Protein AF-A0A914IZK0-F1 (afdb_monomer_lite)

Structure (mmCIF, N/CA/C/O backbone):
data_AF-A0A914IZK0-F1
#
_entry.id   A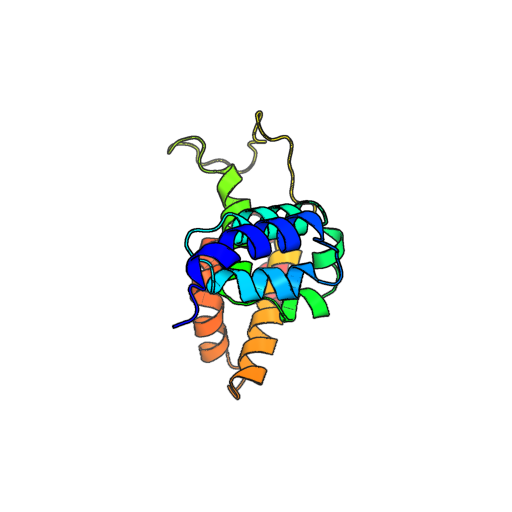F-A0A914IZK0-F1
#
loop_
_atom_site.group_PDB
_atom_site.id
_atom_site.type_symbol
_atom_site.label_atom_id
_atom_site.label_alt_id
_atom_site.label_comp_id
_atom_site.label_asym_id
_atom_site.label_entity_id
_atom_site.label_seq_id
_atom_site.pdbx_PDB_ins_code
_atom_site.Cartn_x
_atom_site.Cartn_y
_atom_site.Cartn_z
_atom_site.occupancy
_atom_site.B_iso_or_equiv
_atom_site.auth_seq_id
_atom_site.auth_comp_id
_atom_site.auth_asym_id
_atom_site.auth_atom_id
_atom_site.pdbx_PDB_model_num
ATOM 1 N N . MET A 1 1 ? 33.426 -14.347 -14.355 1.00 47.06 1 MET A N 1
ATOM 2 C CA . MET A 1 1 ? 32.752 -13.257 -13.624 1.00 47.06 1 MET A CA 1
ATOM 3 C C . MET A 1 1 ? 31.668 -12.761 -14.562 1.00 47.06 1 MET A C 1
ATOM 5 O O . MET A 1 1 ? 32.018 -12.220 -15.600 1.00 47.06 1 MET A O 1
ATOM 9 N N . TYR A 1 2 ? 30.406 -13.131 -14.336 1.00 55.44 2 TYR A N 1
ATOM 10 C CA . TYR A 1 2 ? 29.326 -12.752 -15.253 1.00 55.44 2 TYR A CA 1
ATOM 11 C C . TYR A 1 2 ? 29.051 -11.257 -15.082 1.00 55.44 2 TYR A C 1
ATOM 13 O O . TYR A 1 2 ? 28.866 -10.801 -13.957 1.00 55.44 2 TYR A O 1
ATOM 21 N N . ASP A 1 3 ? 29.083 -10.501 -16.177 1.00 58.03 3 ASP A N 1
ATOM 22 C CA . ASP A 1 3 ? 28.830 -9.059 -16.176 1.00 58.03 3 ASP A CA 1
ATOM 23 C C . ASP A 1 3 ? 27.316 -8.794 -16.175 1.00 58.03 3 ASP A C 1
ATOM 25 O O . ASP A 1 3 ? 26.699 -8.450 -17.186 1.00 58.03 3 ASP A O 1
ATOM 29 N N . VAL A 1 4 ? 26.702 -9.062 -15.019 1.00 67.88 4 VAL A N 1
ATOM 30 C CA . VAL A 1 4 ? 25.248 -8.994 -14.800 1.00 67.88 4 VAL A CA 1
ATOM 31 C C . VAL A 1 4 ? 24.715 -7.561 -14.938 1.00 67.88 4 VAL A C 1
ATOM 33 O O . VAL A 1 4 ? 23.536 -7.377 -15.227 1.00 67.88 4 VAL A O 1
ATOM 36 N N . ALA A 1 5 ? 25.573 -6.541 -14.824 1.00 71.12 5 ALA A N 1
ATOM 37 C CA . ALA A 1 5 ? 25.179 -5.136 -14.936 1.00 71.12 5 ALA A CA 1
ATOM 38 C C . ALA A 1 5 ? 24.604 -4.786 -16.322 1.00 71.12 5 ALA A C 1
ATOM 40 O O . ALA A 1 5 ? 23.675 -3.990 -16.428 1.00 71.12 5 ALA A O 1
ATOM 41 N N . SER A 1 6 ? 25.098 -5.435 -17.380 1.00 77.88 6 SER A N 1
ATOM 42 C CA . SER A 1 6 ? 24.603 -5.247 -18.751 1.00 77.88 6 SER A CA 1
ATOM 43 C C . SER A 1 6 ? 23.215 -5.860 -19.010 1.00 77.88 6 SER A C 1
ATOM 45 O O . SER A 1 6 ? 22.534 -5.465 -19.956 1.00 77.88 6 SER A O 1
ATOM 47 N N . LEU A 1 7 ? 22.774 -6.802 -18.166 1.00 79.06 7 LEU A N 1
ATOM 48 C CA . LEU A 1 7 ? 21.487 -7.496 -18.305 1.00 79.06 7 LEU A CA 1
ATOM 49 C C . LEU A 1 7 ? 20.330 -6.749 -17.635 1.00 79.06 7 LEU A C 1
ATOM 51 O O . LEU A 1 7 ? 19.190 -6.900 -18.067 1.00 79.06 7 LEU A O 1
ATOM 55 N N . ILE A 1 8 ? 20.613 -5.929 -16.622 1.00 79.81 8 ILE A N 1
ATOM 56 C CA . ILE A 1 8 ? 19.613 -5.144 -15.883 1.00 79.81 8 ILE A CA 1
ATOM 57 C C . ILE A 1 8 ? 18.712 -4.311 -16.818 1.00 79.81 8 ILE A C 1
ATOM 59 O O . ILE A 1 8 ? 17.497 -4.502 -16.758 1.00 79.81 8 ILE A O 1
ATOM 63 N N . PRO A 1 9 ? 19.237 -3.478 -17.744 1.00 81.50 9 PRO A N 1
ATOM 64 C CA . PRO A 1 9 ? 18.382 -2.665 -18.617 1.00 81.50 9 PRO A CA 1
ATOM 65 C C . PRO A 1 9 ? 17.554 -3.500 -19.611 1.00 81.50 9 PRO A C 1
ATOM 67 O O . PRO A 1 9 ? 16.465 -3.091 -20.022 1.00 81.50 9 PRO A O 1
ATOM 70 N N . LEU A 1 10 ? 18.042 -4.685 -20.000 1.00 82.62 10 LEU A N 1
ATOM 71 C CA . LEU A 1 10 ? 17.308 -5.605 -20.877 1.00 82.62 10 LEU A CA 1
ATOM 72 C C . LEU A 1 10 ? 16.142 -6.264 -20.137 1.00 82.62 10 LEU A C 1
ATOM 74 O O . LEU A 1 10 ? 15.046 -6.362 -20.688 1.00 82.62 10 LEU A O 1
ATOM 78 N N . VAL A 1 11 ? 16.373 -6.687 -18.892 1.00 84.06 11 VAL A N 1
ATOM 79 C CA . VAL A 1 11 ? 15.337 -7.251 -18.019 1.00 84.06 11 VAL A CA 1
ATOM 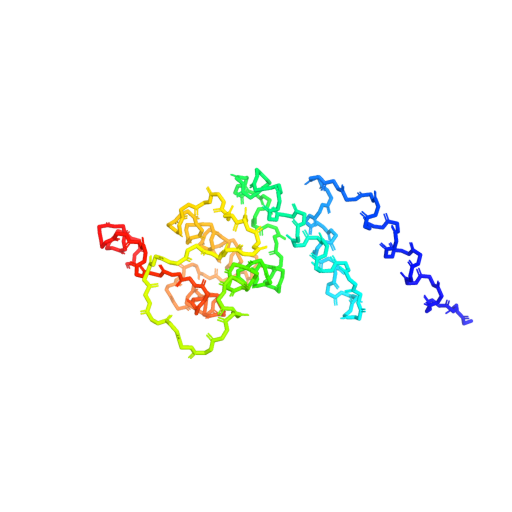80 C C . VAL A 1 11 ? 14.283 -6.194 -17.702 1.00 84.06 11 VAL A C 1
ATOM 82 O O . VAL A 1 11 ? 13.099 -6.472 -17.853 1.00 84.06 11 VAL A O 1
ATOM 85 N N . GLU A 1 12 ? 14.693 -4.969 -17.371 1.00 81.38 12 GLU A N 1
ATOM 86 C CA . GLU A 1 12 ? 13.792 -3.832 -17.159 1.00 81.38 12 GLU A CA 1
ATOM 87 C C . GLU A 1 12 ? 12.892 -3.585 -18.371 1.00 81.38 12 GLU A C 1
ATOM 89 O O . GLU A 1 12 ? 11.666 -3.589 -18.255 1.00 81.38 12 GLU A O 1
ATOM 94 N N . THR A 1 13 ? 13.492 -3.460 -19.556 1.00 84.62 13 THR A N 1
ATOM 95 C CA . THR A 1 13 ? 12.743 -3.232 -20.796 1.00 84.62 13 THR A CA 1
ATOM 96 C C . THR A 1 13 ? 11.778 -4.385 -21.086 1.00 84.62 13 THR A C 1
ATOM 98 O O . THR A 1 13 ? 10.651 -4.159 -21.525 1.00 84.62 13 THR A O 1
ATOM 101 N N . PHE A 1 14 ? 12.191 -5.632 -20.844 1.00 86.50 14 PHE A N 1
ATOM 102 C CA . PHE A 1 14 ? 11.338 -6.799 -21.058 1.00 86.50 14 PHE A CA 1
ATOM 103 C C . PHE A 1 14 ? 10.157 -6.842 -20.084 1.00 86.50 14 PHE A C 1
ATOM 105 O O . PHE A 1 14 ? 9.030 -7.075 -20.523 1.00 86.50 14 PHE A O 1
ATOM 112 N N . LEU A 1 15 ? 10.404 -6.603 -18.793 1.00 84.56 15 LEU A N 1
ATOM 113 C CA . LEU A 1 15 ? 9.373 -6.612 -17.757 1.00 84.56 15 LEU A CA 1
ATOM 114 C C . LEU A 1 15 ? 8.342 -5.514 -18.011 1.00 84.56 15 LEU A C 1
ATOM 116 O O . LEU A 1 15 ? 7.156 -5.822 -18.044 1.00 84.56 15 LEU A O 1
ATOM 120 N N . ILE A 1 16 ? 8.784 -4.281 -18.291 1.00 83.38 16 ILE A N 1
ATOM 121 C CA . ILE A 1 16 ? 7.897 -3.142 -18.583 1.00 83.38 16 ILE A CA 1
ATOM 122 C C . ILE A 1 16 ? 7.041 -3.413 -19.830 1.00 83.38 16 ILE A C 1
ATOM 124 O O . ILE A 1 16 ? 5.827 -3.210 -19.807 1.00 83.38 16 ILE A O 1
ATOM 128 N N . ASN A 1 17 ? 7.639 -3.930 -20.909 1.00 85.69 17 ASN A N 1
ATOM 129 C CA . ASN A 1 17 ? 6.908 -4.203 -22.153 1.00 85.69 17 ASN A CA 1
ATOM 130 C C . ASN A 1 17 ? 5.903 -5.360 -22.042 1.00 85.69 17 ASN A C 1
ATOM 132 O O . ASN A 1 17 ? 4.983 -5.439 -22.855 1.00 85.69 17 ASN A O 1
ATOM 136 N N . ASN A 1 18 ? 6.072 -6.257 -21.067 1.00 85.75 18 ASN A N 1
ATOM 137 C CA . ASN A 1 18 ? 5.213 -7.425 -20.864 1.00 85.75 18 ASN A CA 1
ATOM 138 C C . ASN A 1 18 ? 4.397 -7.336 -19.563 1.00 85.75 18 ASN A C 1
ATOM 140 O O . ASN A 1 18 ? 3.997 -8.369 -19.020 1.00 85.75 18 ASN A O 1
ATOM 144 N N . LEU A 1 19 ? 4.126 -6.127 -19.058 1.00 83.69 19 LEU A N 1
ATOM 145 C CA . LEU A 1 19 ? 3.245 -5.940 -17.904 1.00 83.69 19 LEU A CA 1
ATOM 146 C C . LEU A 1 19 ? 1.807 -6.358 -18.232 1.00 83.69 19 LEU A C 1
ATOM 148 O O . LEU A 1 19 ? 1.176 -5.881 -19.178 1.00 83.69 19 LEU A O 1
ATOM 152 N N . THR A 1 20 ? 1.271 -7.248 -17.407 1.00 83.88 20 THR A N 1
ATOM 153 C CA . THR A 1 20 ? -0.095 -7.767 -17.479 1.00 83.88 20 THR A CA 1
ATOM 154 C C . THR A 1 20 ? -0.733 -7.727 -16.094 1.00 83.88 20 THR A C 1
ATOM 156 O O . THR A 1 20 ? -0.048 -7.583 -15.088 1.00 83.88 20 THR A O 1
ATOM 159 N N . SER A 1 21 ? -2.058 -7.862 -16.016 1.00 76.44 21 SER A N 1
ATOM 160 C CA . SER A 1 21 ? -2.750 -7.916 -14.719 1.00 76.44 21 SER A CA 1
ATOM 161 C C . SER A 1 21 ? -2.343 -9.123 -13.870 1.00 76.44 21 SER A C 1
ATOM 163 O O . SER A 1 21 ? -2.395 -9.033 -12.656 1.00 76.44 21 SER A O 1
ATOM 165 N N . GLU A 1 22 ? -1.900 -10.215 -14.495 1.00 78.38 22 GLU A N 1
ATOM 166 C CA . GLU A 1 22 ? -1.517 -11.448 -13.795 1.00 78.38 22 GLU A CA 1
ATOM 167 C C . GLU A 1 22 ? -0.094 -11.398 -13.226 1.00 78.38 22 GLU A C 1
ATOM 169 O O . GLU A 1 22 ? 0.201 -12.070 -12.244 1.00 78.38 22 GLU A O 1
ATOM 174 N N . ASN A 1 23 ? 0.808 -10.619 -13.836 1.00 84.19 23 ASN A N 1
ATOM 175 C CA . ASN A 1 23 ? 2.211 -10.568 -13.418 1.00 84.19 23 ASN A CA 1
ATOM 176 C C . ASN A 1 23 ? 2.594 -9.280 -12.683 1.00 84.19 23 ASN A C 1
ATOM 178 O O . ASN A 1 23 ? 3.632 -9.264 -12.028 1.00 84.19 23 ASN A O 1
ATOM 182 N N . VAL A 1 24 ? 1.786 -8.216 -12.759 1.00 82.62 24 VAL A N 1
ATOM 183 C CA . VAL A 1 24 ? 2.181 -6.896 -12.248 1.00 82.62 24 VAL A CA 1
ATOM 184 C C . VAL A 1 24 ? 2.490 -6.906 -10.752 1.00 82.62 24 VAL A C 1
ATOM 186 O O . VAL A 1 24 ? 3.446 -6.256 -10.350 1.00 82.62 24 VAL A O 1
ATOM 189 N N . VAL A 1 25 ? 1.764 -7.686 -9.945 1.00 79.19 25 VAL A N 1
ATOM 190 C CA . VAL A 1 25 ? 2.003 -7.810 -8.495 1.00 79.19 25 VAL A CA 1
ATOM 191 C C . VAL A 1 25 ? 3.372 -8.436 -8.224 1.00 79.19 25 VAL A C 1
ATOM 193 O O . VAL A 1 25 ? 4.173 -7.897 -7.464 1.00 79.19 25 VAL A O 1
ATOM 196 N N . VAL A 1 26 ? 3.688 -9.534 -8.917 1.00 82.69 26 VAL A N 1
ATOM 197 C CA . VAL A 1 26 ? 4.980 -10.224 -8.789 1.00 82.69 26 VAL A CA 1
ATOM 198 C C . VAL A 1 26 ? 6.124 -9.327 -9.259 1.00 82.69 26 VAL A C 1
ATOM 200 O O . VAL A 1 26 ? 7.152 -9.229 -8.588 1.00 82.69 26 VAL A O 1
ATOM 203 N N . VAL A 1 27 ? 5.942 -8.640 -10.391 1.00 85.00 27 VAL A N 1
ATOM 204 C CA . VAL A 1 27 ? 6.952 -7.725 -10.936 1.00 85.00 27 VAL A CA 1
ATOM 205 C C . VAL A 1 27 ? 7.162 -6.536 -9.996 1.00 85.00 27 VAL A C 1
ATOM 207 O O . VAL A 1 27 ? 8.311 -6.208 -9.710 1.00 85.00 27 VAL A O 1
ATOM 210 N N . ALA A 1 28 ? 6.096 -5.951 -9.447 1.00 81.25 28 ALA A N 1
ATOM 211 C CA . ALA A 1 28 ? 6.179 -4.852 -8.487 1.00 81.25 28 ALA A CA 1
ATOM 212 C C . ALA A 1 28 ? 6.903 -5.275 -7.202 1.00 81.25 28 ALA A C 1
ATOM 214 O O . ALA A 1 28 ? 7.816 -4.593 -6.748 1.00 81.25 28 ALA A O 1
ATOM 215 N N . ASN A 1 29 ? 6.590 -6.454 -6.662 1.00 81.94 29 ASN A N 1
ATOM 216 C CA . ASN A 1 29 ? 7.283 -6.997 -5.493 1.00 81.94 29 ASN A CA 1
ATOM 217 C C . ASN A 1 29 ? 8.779 -7.215 -5.746 1.00 81.94 29 ASN A C 1
ATOM 219 O O . ASN A 1 29 ? 9.598 -7.028 -4.843 1.00 81.94 29 ASN A O 1
ATOM 223 N N . SER A 1 30 ? 9.136 -7.581 -6.980 1.00 81.94 30 SER A N 1
ATOM 224 C CA . SER A 1 30 ? 10.528 -7.716 -7.405 1.00 81.94 30 SER A CA 1
ATOM 225 C C . SER A 1 30 ? 11.209 -6.385 -7.751 1.00 81.94 30 SER A C 1
ATOM 227 O O . SER A 1 30 ? 12.433 -6.338 -7.856 1.00 81.94 30 SER A O 1
ATOM 229 N N . ALA A 1 31 ? 10.458 -5.291 -7.903 1.00 80.25 31 ALA A N 1
ATOM 230 C CA . ALA A 1 31 ? 11.011 -3.986 -8.257 1.00 80.25 31 ALA A CA 1
ATOM 231 C C . ALA A 1 31 ? 11.954 -3.441 -7.172 1.00 80.25 31 ALA A C 1
ATOM 233 O O . ALA A 1 31 ? 12.899 -2.725 -7.491 1.00 80.25 31 ALA A O 1
ATOM 234 N N . SER A 1 32 ? 11.775 -3.860 -5.913 1.00 73.50 32 SER A N 1
ATOM 235 C CA . SER A 1 32 ? 12.679 -3.541 -4.798 1.00 73.50 32 SER A CA 1
ATOM 236 C C . SER A 1 32 ? 14.122 -4.017 -5.023 1.00 73.50 32 SER A C 1
ATOM 238 O O . SER A 1 32 ? 15.059 -3.430 -4.483 1.00 73.50 32 SER A O 1
ATOM 240 N N . PHE A 1 33 ? 14.333 -5.034 -5.866 1.00 78.50 33 PHE A N 1
ATOM 241 C CA . PHE A 1 33 ? 15.667 -5.494 -6.259 1.00 78.50 33 PHE A CA 1
ATOM 242 C C . PHE A 1 33 ? 16.336 -4.585 -7.310 1.00 78.50 33 PHE A C 1
ATOM 244 O O . PHE A 1 33 ? 17.521 -4.763 -7.595 1.00 78.50 33 PHE A O 1
ATOM 251 N N . PHE A 1 34 ? 15.608 -3.608 -7.865 1.00 77.19 34 PHE A N 1
ATOM 252 C CA . PHE A 1 34 ? 16.059 -2.680 -8.907 1.00 77.19 34 PHE A CA 1
ATOM 253 C C . PHE A 1 34 ? 15.878 -1.205 -8.475 1.00 77.19 34 PHE A C 1
ATOM 255 O O . PHE A 1 34 ? 15.062 -0.488 -9.054 1.00 77.19 34 PHE A O 1
ATOM 262 N N . PRO A 1 35 ? 16.638 -0.709 -7.479 1.00 65.56 35 PRO A N 1
ATOM 263 C CA . PRO A 1 35 ? 16.408 0.608 -6.869 1.00 65.56 35 PRO A CA 1
ATOM 264 C C . PRO A 1 35 ? 16.601 1.806 -7.817 1.00 65.56 35 PRO A C 1
ATOM 266 O O . PRO A 1 35 ? 15.978 2.844 -7.616 1.00 65.56 35 PRO A O 1
ATOM 269 N N . ASP A 1 36 ? 17.426 1.669 -8.859 1.00 67.50 36 ASP A N 1
ATOM 270 C CA . ASP A 1 36 ? 17.701 2.734 -9.841 1.00 67.50 36 ASP A CA 1
ATOM 271 C C . ASP A 1 36 ? 16.809 2.650 -11.098 1.00 67.50 36 ASP A C 1
ATOM 273 O O . ASP A 1 36 ? 17.035 3.357 -12.082 1.00 67.50 36 ASP A O 1
ATOM 277 N N . SER A 1 37 ? 15.820 1.752 -11.101 1.00 71.12 37 SER A N 1
ATOM 278 C CA . SER A 1 37 ? 15.015 1.416 -12.275 1.00 71.12 37 SER A CA 1
ATOM 279 C C . SER A 1 37 ? 13.636 2.075 -12.258 1.00 71.12 37 SER A C 1
ATOM 281 O O . SER A 1 37 ? 13.029 2.299 -11.211 1.00 71.12 37 SER A O 1
ATOM 283 N N . ASN A 1 38 ? 13.083 2.322 -13.447 1.00 76.50 38 ASN A N 1
ATOM 284 C CA . ASN A 1 38 ? 11.724 2.832 -13.603 1.00 76.50 38 ASN A CA 1
ATOM 285 C C . ASN A 1 38 ? 10.645 1.750 -13.397 1.00 76.50 38 ASN A C 1
ATOM 287 O O . ASN A 1 38 ? 9.461 2.086 -13.413 1.00 76.50 38 ASN A O 1
ATOM 291 N N . ILE A 1 39 ? 11.012 0.477 -13.176 1.00 81.06 39 ILE A N 1
ATOM 292 C CA . ILE A 1 39 ? 10.057 -0.637 -13.001 1.00 81.06 39 ILE A CA 1
ATOM 293 C C . ILE A 1 39 ? 9.063 -0.352 -11.873 1.00 81.06 39 ILE A C 1
ATOM 295 O O . ILE A 1 39 ? 7.869 -0.576 -12.067 1.00 81.06 39 ILE A O 1
ATOM 299 N N . SER A 1 40 ? 9.515 0.153 -10.717 1.00 78.75 40 SER A N 1
ATOM 300 C CA . SER A 1 40 ? 8.614 0.414 -9.578 1.00 78.75 40 SER A CA 1
ATOM 301 C C . SER A 1 40 ? 7.545 1.435 -9.955 1.00 78.75 40 SER A C 1
ATOM 303 O O . SER A 1 40 ? 6.349 1.205 -9.804 1.00 78.75 40 SER A O 1
ATOM 305 N N . LYS A 1 41 ? 7.965 2.526 -10.599 1.00 76.00 41 LYS A N 1
ATOM 306 C CA . LYS A 1 41 ? 7.050 3.566 -11.061 1.00 76.00 41 LYS A CA 1
ATOM 307 C C . LYS A 1 41 ? 6.070 3.052 -12.119 1.00 76.00 41 LYS A C 1
ATOM 309 O O . LYS A 1 41 ? 4.877 3.288 -11.989 1.00 76.00 41 LYS A O 1
ATOM 314 N N . GLU A 1 42 ? 6.552 2.341 -13.137 1.00 79.88 42 GLU A N 1
ATOM 315 C CA . GLU A 1 42 ? 5.710 1.832 -14.231 1.00 79.88 42 GLU A CA 1
ATOM 316 C C . GLU A 1 42 ? 4.726 0.751 -13.753 1.00 79.88 42 GLU A C 1
ATOM 318 O O . GLU A 1 42 ? 3.575 0.717 -14.190 1.00 79.88 42 GLU A O 1
ATOM 323 N N . THR A 1 43 ? 5.143 -0.115 -12.824 1.00 79.00 43 THR A N 1
ATOM 324 C CA . THR A 1 43 ? 4.259 -1.125 -12.218 1.00 79.00 43 THR A CA 1
ATOM 325 C C . THR A 1 43 ? 3.185 -0.480 -11.349 1.00 79.00 43 THR A C 1
ATOM 327 O O . THR A 1 43 ? 2.010 -0.815 -11.502 1.00 79.00 43 THR A O 1
ATOM 330 N N . VAL A 1 44 ? 3.544 0.498 -10.512 1.00 76.00 44 VAL A N 1
ATOM 331 C CA . VAL A 1 44 ? 2.589 1.284 -9.714 1.00 76.00 44 VAL A CA 1
ATOM 332 C C . VAL A 1 44 ? 1.625 2.059 -10.619 1.00 76.00 44 VAL A C 1
ATOM 334 O O . VAL A 1 44 ? 0.412 1.987 -10.425 1.00 76.00 44 VAL A O 1
ATOM 337 N N . ASP A 1 45 ? 2.120 2.724 -11.667 1.00 76.12 45 ASP A N 1
ATOM 338 C CA . ASP A 1 45 ? 1.285 3.419 -12.655 1.00 76.12 45 ASP A CA 1
ATOM 339 C C . ASP A 1 45 ? 0.314 2.457 -13.364 1.00 76.12 45 ASP A C 1
ATOM 341 O O . ASP A 1 45 ? -0.844 2.811 -13.618 1.00 76.12 45 ASP A O 1
ATOM 345 N N . PHE A 1 46 ? 0.753 1.231 -13.669 1.00 76.62 46 PHE A N 1
ATOM 346 C CA . PHE A 1 46 ? -0.093 0.196 -14.263 1.00 76.62 46 PHE A CA 1
ATOM 347 C C . PHE A 1 46 ? -1.174 -0.290 -13.291 1.00 76.62 46 PHE A C 1
ATOM 349 O O . PHE A 1 46 ? -2.331 -0.410 -13.700 1.00 76.62 46 PHE A O 1
ATOM 356 N N . ILE A 1 47 ? -0.826 -0.517 -12.020 1.00 74.75 47 ILE A N 1
ATOM 357 C CA . ILE A 1 47 ? -1.755 -0.911 -10.948 1.00 74.75 47 ILE A CA 1
ATOM 358 C C . ILE A 1 47 ? -2.826 0.167 -10.743 1.00 74.75 47 ILE A C 1
ATOM 360 O O . ILE A 1 47 ? -4.018 -0.135 -10.740 1.00 74.75 47 ILE A O 1
ATOM 364 N N . ILE A 1 48 ? -2.427 1.439 -10.662 1.00 70.12 48 ILE A N 1
ATOM 365 C CA . ILE A 1 48 ? -3.358 2.566 -10.493 1.00 70.12 48 ILE A CA 1
ATOM 366 C C . ILE A 1 48 ? -4.266 2.708 -11.721 1.00 70.12 48 ILE A C 1
ATOM 368 O O . ILE A 1 48 ? -5.474 2.922 -11.598 1.00 70.12 48 ILE A O 1
ATOM 372 N N . LYS A 1 49 ? -3.706 2.570 -12.932 1.00 71.62 49 LYS A N 1
ATOM 373 C CA . LYS A 1 49 ? -4.462 2.674 -14.190 1.00 71.62 49 LYS A CA 1
ATOM 374 C C . LYS A 1 49 ? -5.454 1.527 -14.367 1.00 71.62 49 LYS A C 1
ATOM 376 O O . LYS A 1 49 ? -6.545 1.747 -14.892 1.00 71.62 49 LYS A O 1
ATOM 381 N N . LYS A 1 50 ? -5.085 0.316 -13.954 1.00 68.69 50 LYS A N 1
ATOM 382 C CA . LYS A 1 50 ? -5.965 -0.852 -13.900 1.00 68.69 50 LYS A CA 1
ATOM 383 C C . LYS A 1 50 ? -6.428 -1.079 -12.467 1.00 68.69 50 LYS A C 1
ATOM 385 O O . LYS A 1 50 ? -6.196 -2.132 -11.882 1.00 68.69 50 LYS A O 1
ATOM 390 N N . SER A 1 51 ? -7.153 -0.094 -11.950 1.00 58.84 51 SER A N 1
ATOM 391 C CA . SER A 1 51 ? -7.814 -0.141 -10.647 1.00 58.84 51 SER A CA 1
ATOM 392 C C . SER A 1 51 ? -8.591 -1.447 -10.419 1.00 58.84 51 SER A C 1
ATOM 394 O O . SER A 1 51 ? -8.623 -1.947 -9.304 1.00 58.84 51 SER A O 1
ATOM 396 N N . ASP A 1 52 ? -9.139 -2.067 -11.469 1.00 60.53 52 ASP A N 1
ATOM 397 C CA . ASP A 1 52 ? -9.802 -3.377 -11.403 1.00 60.53 52 ASP A CA 1
ATOM 398 C C . ASP A 1 52 ? -8.967 -4.496 -10.750 1.00 60.53 52 ASP A C 1
ATOM 400 O O . ASP A 1 52 ? -9.549 -5.383 -10.136 1.00 60.53 52 ASP A O 1
ATOM 404 N N . ILE A 1 53 ? -7.634 -4.436 -10.830 1.00 58.50 53 ILE A N 1
ATOM 405 C CA . ILE A 1 53 ? -6.705 -5.393 -10.194 1.00 58.50 53 ILE A CA 1
ATOM 406 C C . ILE A 1 53 ? -6.796 -5.270 -8.664 1.00 58.50 53 ILE A C 1
ATOM 408 O O . ILE A 1 53 ? -6.906 -6.253 -7.941 1.00 58.50 53 ILE A O 1
ATOM 412 N N . LEU A 1 54 ? -6.899 -4.038 -8.159 1.00 58.28 54 LEU A N 1
ATOM 413 C CA . LEU A 1 54 ? -7.071 -3.762 -6.732 1.00 58.28 54 LEU A CA 1
ATOM 414 C C . LEU A 1 54 ? -8.488 -4.061 -6.221 1.00 58.28 54 LEU A C 1
ATOM 416 O O . LEU A 1 54 ? -8.743 -3.879 -5.037 1.00 58.28 54 LEU A O 1
ATOM 420 N N . LYS A 1 55 ? -9.431 -4.503 -7.067 1.00 58.41 55 LYS A N 1
ATOM 421 C CA . LYS A 1 55 ? -10.743 -4.980 -6.590 1.00 58.41 55 LYS A CA 1
ATOM 422 C C . LYS A 1 55 ? -10.664 -6.392 -6.018 1.00 58.41 55 LYS A C 1
ATOM 424 O O . LYS A 1 55 ? -11.547 -6.780 -5.257 1.00 58.41 55 LYS A O 1
ATOM 429 N N . SER A 1 56 ? -9.647 -7.162 -6.401 1.00 63.69 56 SER A N 1
ATOM 430 C CA . SER A 1 56 ? -9.416 -8.494 -5.860 1.00 63.69 56 SER A CA 1
ATOM 431 C C . SER A 1 56 ? -8.668 -8.373 -4.534 1.00 63.69 56 SER A C 1
ATOM 433 O O . SER A 1 56 ? -7.480 -8.058 -4.499 1.00 63.69 56 SER A O 1
ATOM 435 N N . GLU A 1 57 ? -9.368 -8.640 -3.431 1.00 65.50 57 GLU A N 1
ATOM 436 C CA . GLU A 1 57 ? -8.796 -8.690 -2.076 1.00 65.50 57 GLU A CA 1
ATOM 437 C C . GLU A 1 57 ? -7.547 -9.590 -1.994 1.00 65.50 57 GLU A C 1
ATOM 439 O O . GLU A 1 57 ? -6.614 -9.297 -1.247 1.00 65.50 57 GLU A O 1
ATOM 444 N N . ALA A 1 58 ? -7.508 -10.664 -2.792 1.00 68.25 58 ALA A N 1
ATOM 445 C CA . ALA A 1 58 ? -6.400 -11.614 -2.824 1.00 68.25 58 ALA A CA 1
ATOM 446 C C . ALA A 1 58 ? -5.119 -11.009 -3.424 1.00 68.25 58 ALA A C 1
ATOM 448 O O . ALA A 1 58 ? -4.056 -11.118 -2.822 1.00 68.25 58 ALA A O 1
ATOM 449 N N . GLU A 1 59 ? -5.227 -10.322 -4.563 1.00 67.56 59 GLU A N 1
ATOM 450 C CA . GLU A 1 59 ? -4.081 -9.721 -5.265 1.00 67.56 59 GLU A CA 1
ATOM 451 C C . GLU A 1 59 ? -3.501 -8.537 -4.478 1.00 67.56 59 GLU A C 1
ATOM 453 O O . GLU A 1 59 ? -2.290 -8.325 -4.460 1.00 67.56 59 GLU A O 1
ATOM 458 N N . PHE A 1 60 ? -4.354 -7.800 -3.756 1.00 71.44 60 PHE A N 1
ATOM 459 C CA . PHE A 1 60 ? -3.922 -6.722 -2.866 1.00 71.44 60 PHE A CA 1
ATOM 460 C C . PHE A 1 60 ? -3.085 -7.242 -1.689 1.00 71.44 60 PHE A C 1
ATOM 462 O O . PHE A 1 60 ? -2.084 -6.633 -1.315 1.00 71.44 60 PHE A O 1
ATOM 469 N N . CYS A 1 61 ? -3.470 -8.385 -1.110 1.00 75.81 61 CYS A N 1
ATOM 470 C CA . CYS A 1 61 ? -2.781 -8.990 0.032 1.00 75.81 61 CYS A CA 1
ATOM 471 C C . CYS A 1 61 ? -1.375 -9.514 -0.295 1.00 75.81 61 CYS A C 1
ATOM 473 O O . CYS A 1 61 ? -0.566 -9.679 0.620 1.00 75.81 61 CYS A O 1
ATOM 475 N N . GLU A 1 62 ? -1.095 -9.780 -1.572 1.00 79.06 62 GLU A N 1
ATOM 476 C CA . GLU A 1 62 ? 0.207 -10.248 -2.053 1.00 79.06 62 GLU A CA 1
ATOM 477 C C . GLU A 1 62 ? 1.220 -9.113 -2.254 1.00 79.06 62 GLU A C 1
ATOM 479 O O . GLU A 1 62 ? 2.404 -9.387 -2.437 1.00 79.06 62 GLU A O 1
ATOM 484 N N . LEU A 1 63 ? 0.794 -7.845 -2.206 1.00 77.88 63 LEU A N 1
ATOM 485 C CA . LEU A 1 63 ? 1.698 -6.705 -2.349 1.00 77.88 63 LEU A CA 1
ATOM 486 C C . LEU A 1 63 ? 2.649 -6.592 -1.155 1.00 77.88 63 LEU A C 1
ATOM 488 O O . LEU A 1 63 ? 2.259 -6.730 0.005 1.00 77.88 63 LEU A O 1
ATOM 492 N N . ASN A 1 64 ? 3.904 -6.264 -1.434 1.00 82.62 64 ASN A N 1
ATOM 493 C CA . ASN A 1 64 ? 4.881 -5.949 -0.401 1.00 82.62 64 ASN A CA 1
ATOM 494 C C . ASN A 1 64 ? 4.590 -4.572 0.213 1.00 82.62 64 ASN A C 1
ATOM 496 O O . ASN A 1 64 ? 4.029 -3.691 -0.442 1.00 82.62 64 ASN A O 1
ATOM 500 N N . ALA A 1 65 ? 5.044 -4.361 1.452 1.00 81.56 65 ALA A N 1
ATOM 501 C CA . ALA A 1 65 ? 4.845 -3.104 2.176 1.00 81.56 65 ALA A CA 1
ATOM 502 C C . ALA A 1 65 ? 5.350 -1.880 1.392 1.00 81.56 65 ALA A C 1
ATOM 504 O O . ALA A 1 65 ? 4.659 -0.868 1.338 1.00 81.56 65 ALA A O 1
ATOM 505 N N . ASP A 1 66 ? 6.511 -1.990 0.740 1.00 79.00 66 ASP A N 1
ATOM 506 C CA . ASP A 1 66 ? 7.109 -0.892 -0.027 1.00 79.00 66 ASP A CA 1
ATOM 507 C C . ASP A 1 66 ? 6.262 -0.507 -1.244 1.00 79.00 66 ASP A C 1
ATOM 509 O O . ASP A 1 66 ? 5.996 0.671 -1.464 1.00 79.00 66 ASP A O 1
ATOM 513 N N . VAL A 1 67 ? 5.770 -1.500 -1.992 1.00 76.56 67 VAL A N 1
ATOM 514 C CA . VAL A 1 67 ? 4.918 -1.286 -3.172 1.00 76.56 67 VAL A CA 1
ATOM 515 C C . VAL A 1 67 ? 3.574 -0.706 -2.755 1.00 76.56 67 VAL A C 1
ATOM 517 O O . VAL A 1 67 ? 3.107 0.260 -3.351 1.00 76.56 67 VAL A O 1
ATOM 520 N N . LEU A 1 68 ? 2.960 -1.257 -1.704 1.00 77.38 68 LEU A N 1
ATOM 521 C CA . LEU A 1 68 ? 1.715 -0.731 -1.152 1.00 77.38 68 LEU A CA 1
ATOM 522 C C . LEU A 1 68 ? 1.892 0.725 -0.709 1.00 77.38 68 LEU A C 1
ATOM 524 O O . LEU A 1 68 ? 1.063 1.579 -1.015 1.00 77.38 68 LEU A O 1
ATOM 528 N N . LEU A 1 69 ? 3.001 1.027 -0.038 1.00 75.62 69 LEU A N 1
ATOM 529 C CA . LEU A 1 69 ? 3.330 2.379 0.379 1.00 75.62 69 LEU A CA 1
ATOM 530 C C . LEU A 1 69 ? 3.548 3.303 -0.824 1.00 75.62 69 LEU A C 1
ATOM 532 O O . LEU A 1 69 ? 3.115 4.447 -0.777 1.00 75.62 69 LEU A O 1
ATOM 536 N N . GLU A 1 70 ? 4.185 2.838 -1.899 1.00 73.44 70 GLU A N 1
ATOM 537 C CA . GLU A 1 70 ? 4.323 3.602 -3.144 1.00 73.44 70 GLU A CA 1
ATOM 538 C C . GLU A 1 70 ? 2.981 3.855 -3.831 1.00 73.44 70 GLU A C 1
ATOM 540 O O . GLU A 1 70 ? 2.749 4.969 -4.296 1.00 73.44 70 GLU A O 1
ATOM 545 N N . VAL A 1 71 ? 2.069 2.880 -3.837 1.00 73.81 71 VAL A N 1
ATOM 546 C CA . VAL A 1 71 ? 0.700 3.054 -4.343 1.00 73.81 71 VAL A CA 1
ATOM 547 C C . VAL A 1 71 ? -0.036 4.122 -3.525 1.00 73.81 71 VAL A C 1
ATOM 549 O O . VAL A 1 71 ? -0.573 5.063 -4.108 1.00 73.81 71 VAL A O 1
ATOM 552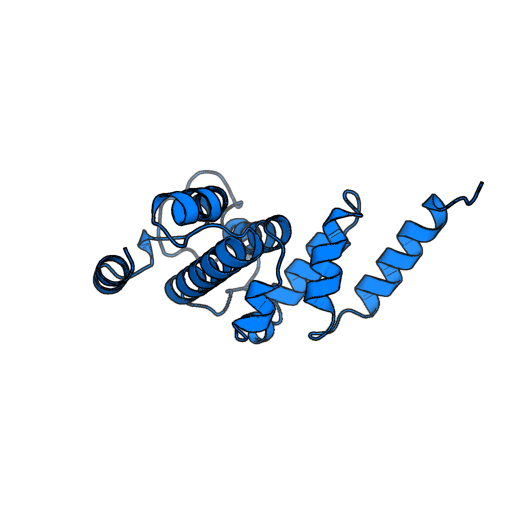 N N . LEU A 1 72 ? 0.013 4.053 -2.188 1.00 71.50 72 LEU A N 1
ATOM 553 C CA . LEU A 1 72 ? -0.592 5.063 -1.305 1.00 71.50 72 LEU A CA 1
ATOM 554 C C . LEU A 1 72 ? 0.078 6.444 -1.437 1.00 71.50 72 LEU A C 1
ATOM 556 O O . LEU A 1 72 ? -0.592 7.473 -1.444 1.00 71.50 72 LEU A O 1
ATOM 560 N N . LYS A 1 73 ? 1.404 6.491 -1.599 1.00 69.62 73 LYS A N 1
ATOM 561 C CA . LYS A 1 73 ? 2.160 7.727 -1.861 1.00 69.62 73 LYS A CA 1
ATOM 562 C C . LYS A 1 73 ? 1.820 8.337 -3.210 1.00 69.62 73 LYS A C 1
ATOM 564 O O . LYS A 1 73 ? 1.831 9.554 -3.342 1.00 69.62 73 LYS A O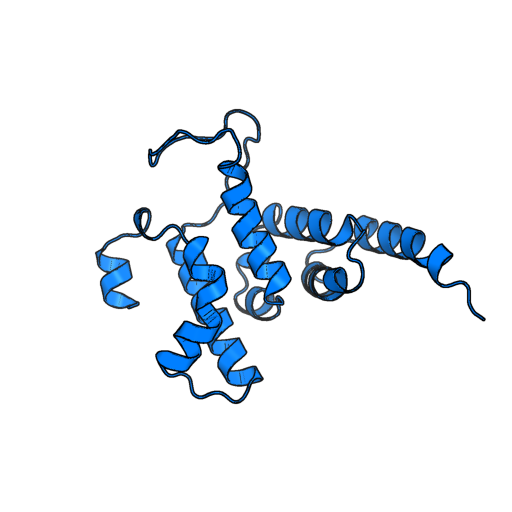 1
ATOM 569 N N . CYS A 1 74 ? 1.550 7.521 -4.224 1.00 60.31 74 CYS A N 1
ATOM 570 C CA . CYS A 1 74 ? 1.177 8.003 -5.548 1.00 60.31 74 CYS A CA 1
ATOM 571 C C . CYS A 1 74 ? -0.206 8.676 -5.520 1.00 60.31 74 CYS A C 1
ATOM 573 O O . CYS A 1 74 ? -0.405 9.685 -6.198 1.00 60.31 74 CYS A O 1
ATOM 575 N N . GLU A 1 75 ? -1.112 8.213 -4.649 1.00 54.19 75 GLU A N 1
ATOM 576 C CA . GLU A 1 75 ? -2.352 8.932 -4.321 1.00 54.19 75 GLU A CA 1
ATOM 577 C C . GLU A 1 75 ? -2.072 10.304 -3.675 1.00 54.19 75 GLU A C 1
ATOM 579 O O . GLU A 1 75 ? -2.743 11.291 -3.995 1.00 54.19 75 GLU A O 1
ATOM 584 N N . GLU A 1 76 ? -1.034 10.415 -2.838 1.00 45.69 76 GLU A N 1
ATOM 585 C CA . GLU A 1 76 ? -0.516 11.703 -2.343 1.00 45.69 76 GLU A CA 1
ATOM 586 C C . GLU A 1 76 ? 0.290 12.500 -3.382 1.00 45.69 76 GLU A C 1
ATOM 588 O O . GLU A 1 76 ? 0.418 13.719 -3.264 1.00 45.69 76 GLU A O 1
ATOM 593 N N . GLY A 1 77 ? 0.757 11.875 -4.463 1.00 39.88 77 GLY A N 1
ATOM 594 C CA . GLY A 1 77 ? 1.346 12.539 -5.630 1.00 39.88 77 GLY A CA 1
ATOM 595 C C . GLY A 1 77 ? 0.386 13.513 -6.329 1.00 39.88 77 GLY A C 1
ATOM 596 O O . GLY A 1 77 ? 0.817 14.318 -7.153 1.00 39.88 77 GLY A O 1
ATOM 597 N N . ASN A 1 78 ? -0.896 13.511 -5.950 1.00 41.44 78 ASN A N 1
ATOM 598 C CA . ASN A 1 78 ? -1.883 14.537 -6.297 1.00 41.44 78 ASN A CA 1
ATOM 599 C C . ASN A 1 78 ? -1.870 15.779 -5.371 1.00 41.44 78 ASN A C 1
ATOM 601 O O . ASN A 1 78 ? -2.629 16.716 -5.615 1.00 41.44 78 ASN A O 1
ATOM 605 N N . LEU A 1 79 ? -1.033 15.809 -4.325 1.00 37.47 79 LEU A N 1
ATOM 606 C CA . LEU A 1 79 ? -0.874 16.925 -3.379 1.00 37.47 79 LEU A CA 1
ATOM 607 C C . LEU A 1 79 ? 0.513 17.583 -3.414 1.00 37.47 79 LEU A C 1
ATOM 609 O O . LEU A 1 79 ? 0.672 18.675 -2.870 1.00 37.47 79 LEU A O 1
ATOM 613 N N . ILE A 1 80 ? 1.497 17.034 -4.136 1.00 34.16 80 ILE A N 1
ATOM 614 C CA . ILE A 1 80 ? 2.760 17.747 -4.399 1.00 34.16 80 ILE A CA 1
ATOM 615 C C . ILE A 1 80 ? 2.611 18.673 -5.620 1.00 34.16 80 ILE A C 1
ATOM 617 O O . ILE A 1 80 ? 3.383 18.648 -6.573 1.00 34.16 80 ILE A O 1
ATOM 621 N N . CYS A 1 81 ? 1.609 19.549 -5.571 1.00 33.38 81 CYS A N 1
ATOM 622 C CA . CYS A 1 81 ? 1.590 20.809 -6.306 1.00 33.38 81 CYS A CA 1
ATOM 623 C C . CYS A 1 81 ? 1.452 21.958 -5.291 1.00 33.38 81 CYS A C 1
ATOM 625 O O . CYS A 1 81 ? 0.406 22.581 -5.150 1.00 33.38 81 CYS A O 1
ATOM 627 N N . HIS A 1 82 ? 2.575 22.226 -4.615 1.00 29.80 82 HIS A N 1
ATOM 628 C CA . HIS A 1 82 ? 2.887 23.350 -3.720 1.00 29.80 82 HIS A CA 1
ATOM 629 C C . HIS A 1 82 ? 2.296 23.383 -2.284 1.00 29.80 82 HIS A C 1
ATOM 631 O O . HIS A 1 82 ? 1.180 22.946 -2.031 1.00 29.80 82 HIS A O 1
ATOM 637 N N . PRO A 1 83 ? 3.056 23.958 -1.321 1.00 34.56 83 PRO A N 1
ATOM 638 C CA . PRO A 1 83 ? 2.970 23.672 0.119 1.00 34.56 83 PRO A CA 1
ATOM 639 C C . PRO A 1 83 ? 1.871 24.424 0.889 1.00 34.56 83 PRO A C 1
ATOM 641 O O . PRO A 1 83 ? 1.956 24.539 2.104 1.00 34.56 83 PRO A O 1
ATOM 644 N N . ASN A 1 84 ? 0.845 24.953 0.226 1.00 40.72 84 ASN A N 1
ATOM 645 C CA . ASN A 1 84 ? -0.211 25.722 0.888 1.00 40.72 84 ASN A CA 1
ATOM 646 C C . ASN A 1 84 ? -1.564 25.458 0.224 1.00 40.72 84 ASN A C 1
ATOM 648 O O . ASN A 1 84 ? -2.022 26.271 -0.578 1.00 40.72 84 ASN A O 1
ATOM 652 N N . ASN A 1 85 ? -2.234 24.353 0.551 1.00 35.81 85 ASN A N 1
ATOM 653 C CA . ASN A 1 85 ? -3.692 24.331 0.453 1.00 35.81 85 ASN A CA 1
ATOM 654 C C . ASN A 1 85 ? -4.319 23.261 1.350 1.00 35.81 85 ASN A C 1
ATOM 656 O O . ASN A 1 85 ? -4.310 22.069 1.062 1.00 35.81 85 ASN A O 1
ATOM 660 N N . ILE A 1 86 ? -4.874 23.749 2.453 1.00 44.88 86 ILE A N 1
ATOM 661 C CA . ILE A 1 86 ? -5.745 23.036 3.375 1.00 44.88 86 ILE A CA 1
ATOM 662 C C . ILE A 1 86 ? -7.159 23.176 2.795 1.00 44.88 86 ILE A C 1
ATOM 664 O O . ILE A 1 86 ? -7.750 24.251 2.877 1.00 44.88 86 ILE A O 1
ATOM 668 N N . GLY A 1 87 ? -7.701 22.128 2.172 1.00 34.28 87 GLY A N 1
ATOM 669 C CA . GLY A 1 87 ? -9.080 22.153 1.675 1.00 34.28 87 GLY A CA 1
ATOM 670 C C . GLY A 1 87 ? -9.525 20.854 0.984 1.00 34.28 87 GLY A C 1
ATOM 671 O O . GLY A 1 87 ? -8.822 20.377 0.098 1.00 34.28 87 GLY A O 1
ATOM 672 N N . PRO A 1 88 ? -10.699 20.282 1.323 1.00 35.38 88 PRO A N 1
ATOM 673 C CA . PRO A 1 88 ? -11.084 18.919 0.937 1.00 35.38 88 PRO A CA 1
ATOM 674 C C . PRO A 1 88 ? -11.701 18.788 -0.471 1.00 35.38 88 PRO A C 1
ATOM 676 O O . PRO A 1 88 ? -12.463 17.859 -0.718 1.00 35.38 88 PRO A O 1
ATOM 679 N N . ASN A 1 89 ? -11.445 19.707 -1.410 1.00 36.06 89 ASN A N 1
ATOM 680 C CA . ASN A 1 89 ? -12.101 19.637 -2.725 1.00 36.06 89 ASN A CA 1
ATOM 681 C C . ASN A 1 89 ? -11.337 20.350 -3.852 1.00 36.06 89 ASN A C 1
ATOM 683 O O . ASN A 1 89 ? -11.855 21.257 -4.502 1.00 36.06 89 ASN A O 1
ATOM 687 N N . VAL A 1 90 ? -10.087 19.950 -4.097 1.00 36.09 90 VAL A N 1
ATOM 688 C CA . VAL A 1 90 ? -9.319 20.443 -5.249 1.00 36.09 90 VAL A CA 1
ATOM 689 C C . VAL A 1 90 ? -9.016 19.275 -6.182 1.00 36.09 90 VAL A C 1
ATOM 691 O O . VAL A 1 90 ? -8.217 18.400 -5.866 1.00 36.09 90 VAL A O 1
ATOM 694 N N . LYS A 1 91 ? -9.673 19.250 -7.347 1.00 35.69 91 LYS A N 1
ATOM 695 C CA . LYS A 1 91 ? -9.264 18.390 -8.465 1.00 35.69 91 LYS A CA 1
ATOM 696 C C . LYS A 1 91 ? -7.973 18.954 -9.060 1.00 35.69 91 LYS A C 1
ATOM 698 O O . LYS A 1 91 ? -7.930 20.129 -9.420 1.00 35.69 91 LYS A O 1
ATOM 703 N N . CYS A 1 92 ? -6.952 18.114 -9.203 1.00 34.16 92 CYS A N 1
ATOM 704 C CA . CYS A 1 92 ? -5.729 18.456 -9.919 1.00 34.16 92 CYS A CA 1
ATOM 705 C C . CYS A 1 92 ? -6.051 18.736 -11.401 1.00 34.16 92 CYS A C 1
ATOM 707 O O . CYS A 1 92 ? -6.469 17.846 -12.143 1.00 34.16 92 CYS A O 1
ATOM 709 N N . LEU A 1 93 ? -5.880 19.991 -11.829 1.00 35.50 93 LEU A N 1
ATOM 710 C CA . LEU A 1 93 ? -6.186 20.469 -13.185 1.00 35.50 93 LEU A CA 1
ATOM 711 C C . LEU A 1 93 ? -5.186 19.982 -14.256 1.00 35.50 93 LEU A C 1
ATOM 713 O O . LEU A 1 93 ? -5.384 20.279 -15.431 1.00 35.50 93 LEU A O 1
ATOM 717 N N . THR A 1 94 ? -4.130 19.243 -13.887 1.00 34.78 94 THR A N 1
ATOM 718 C CA . THR A 1 94 ? -3.056 18.837 -14.816 1.00 34.78 94 THR A CA 1
ATOM 719 C C . THR A 1 94 ? -2.942 17.331 -15.061 1.00 34.78 94 THR A C 1
ATOM 721 O O . THR A 1 94 ? -2.397 16.957 -16.095 1.00 34.78 94 THR A O 1
ATOM 724 N N . CYS A 1 95 ? -3.467 16.457 -14.190 1.00 37.38 95 CYS A N 1
ATOM 725 C CA . CYS A 1 95 ? -3.333 15.002 -14.372 1.00 37.38 95 CYS A CA 1
ATOM 726 C C . CYS A 1 95 ? -4.631 14.275 -14.764 1.00 37.38 95 CYS A C 1
ATOM 728 O O . CYS A 1 95 ? -4.546 13.167 -15.283 1.00 37.38 95 CYS A O 1
ATOM 730 N N . ASN A 1 96 ? -5.816 14.865 -14.545 1.00 39.88 96 ASN A N 1
ATOM 731 C CA . ASN A 1 96 ? -7.134 14.265 -14.830 1.00 39.88 96 ASN A CA 1
ATOM 732 C C . ASN A 1 96 ? -7.277 12.779 -14.403 1.00 39.88 96 ASN A C 1
ATOM 734 O O . ASN A 1 96 ? -8.063 12.034 -14.986 1.00 39.88 96 ASN A O 1
ATOM 738 N N . LYS A 1 97 ? -6.504 12.336 -13.402 1.00 44.22 97 LYS A N 1
ATOM 739 C CA . LYS A 1 97 ? -6.529 10.981 -12.846 1.00 44.22 97 LYS A CA 1
ATOM 740 C C . LYS A 1 97 ? -7.154 11.053 -11.454 1.00 44.22 97 LYS A C 1
ATOM 742 O O . LYS A 1 97 ? -6.5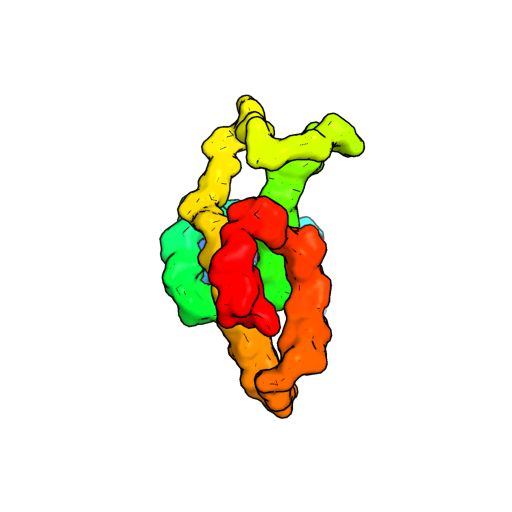66 11.598 -10.522 1.00 44.22 97 LYS A O 1
ATOM 747 N N . GLN A 1 98 ? -8.372 10.533 -11.342 1.00 43.34 98 GLN A N 1
ATOM 748 C CA . GLN A 1 98 ? -8.967 10.117 -10.075 1.00 43.34 98 GLN A CA 1
ATOM 749 C C . GLN A 1 98 ? -8.711 8.621 -9.934 1.00 43.34 98 GLN A C 1
ATOM 751 O O . GLN A 1 98 ? -9.113 7.855 -10.812 1.00 43.34 98 GLN A O 1
ATOM 756 N N . ALA A 1 99 ? -8.078 8.199 -8.844 1.00 45.53 99 ALA A N 1
ATOM 757 C CA . ALA A 1 99 ? -8.221 6.820 -8.417 1.00 45.53 99 ALA A CA 1
ATOM 758 C C . ALA A 1 99 ? -9.695 6.563 -8.098 1.00 45.53 99 ALA A C 1
ATOM 760 O O . ALA A 1 99 ? -10.380 7.387 -7.491 1.00 45.53 99 ALA A O 1
ATOM 761 N N . SER A 1 100 ? -10.209 5.447 -8.601 1.00 51.25 100 SER A N 1
ATOM 762 C CA . SER A 1 100 ? -11.646 5.178 -8.691 1.00 51.25 100 SER A CA 1
ATOM 763 C C . SER A 1 100 ? -12.270 4.657 -7.384 1.00 51.25 100 SER A C 1
ATOM 765 O O . SER A 1 100 ? -13.408 4.181 -7.421 1.00 51.25 100 SER A O 1
ATOM 767 N N . PHE A 1 101 ? -11.561 4.703 -6.252 1.00 56.50 101 PHE A N 1
ATOM 768 C CA . PHE A 1 101 ? -11.990 4.050 -5.012 1.00 56.50 101 PHE A CA 1
ATOM 769 C C . PHE A 1 101 ? -12.328 5.045 -3.898 1.00 56.50 101 PHE A C 1
ATOM 771 O O . PHE A 1 101 ? -11.578 5.996 -3.675 1.00 56.50 101 PHE A O 1
ATOM 778 N N . PRO A 1 102 ? -13.439 4.836 -3.168 1.00 67.31 102 PRO A N 1
ATOM 779 C CA . PRO A 1 102 ? -13.683 5.503 -1.896 1.00 67.31 102 PRO A CA 1
ATOM 780 C C . PRO A 1 102 ? -12.552 5.219 -0.904 1.00 67.31 102 PRO A C 1
ATOM 782 O O . PRO A 1 102 ? -12.124 4.074 -0.770 1.00 67.31 102 PRO A O 1
ATOM 785 N N . GLU A 1 103 ? -12.131 6.231 -0.145 1.00 70.25 103 GLU A N 1
ATOM 786 C CA . GLU A 1 103 ? -11.064 6.094 0.858 1.00 70.25 103 GLU A CA 1
ATOM 787 C C . GLU A 1 103 ? -11.366 4.994 1.893 1.00 70.25 103 GLU A C 1
ATOM 789 O O . GLU A 1 103 ? -10.467 4.293 2.341 1.00 70.25 103 GLU A O 1
ATOM 794 N N . SER A 1 104 ? -12.642 4.782 2.230 1.00 69.44 104 SER A N 1
ATOM 795 C CA . SER A 1 104 ? -13.068 3.689 3.111 1.00 69.44 104 SER A CA 1
ATOM 796 C C . SER A 1 104 ? -12.715 2.307 2.549 1.00 69.44 104 SER A C 1
ATOM 798 O O . SER A 1 104 ? -12.272 1.446 3.293 1.00 69.44 104 SER A O 1
ATOM 800 N N . GLN A 1 105 ? -12.843 2.100 1.232 1.00 72.88 105 GLN A N 1
ATOM 801 C CA . GLN A 1 105 ? -12.449 0.833 0.606 1.00 72.88 105 GLN A CA 1
ATOM 802 C C . GLN A 1 105 ? -10.932 0.653 0.645 1.00 72.88 105 GLN A C 1
ATOM 804 O O . GLN A 1 105 ? -10.453 -0.446 0.892 1.00 72.88 105 GLN A O 1
ATOM 809 N N . LEU A 1 106 ? -10.171 1.734 0.452 1.00 74.62 106 LEU A N 1
ATOM 810 C CA . LEU A 1 106 ? -8.717 1.697 0.588 1.00 74.62 106 LEU A CA 1
ATOM 811 C C . LEU A 1 106 ? -8.305 1.305 2.014 1.00 74.62 106 LEU A C 1
ATOM 813 O O . LEU A 1 106 ? -7.428 0.465 2.191 1.00 74.62 106 LEU A O 1
ATOM 817 N N . PHE A 1 107 ? -8.976 1.861 3.026 1.00 77.50 107 PHE A N 1
ATOM 818 C CA . PHE A 1 107 ? -8.728 1.507 4.422 1.00 77.50 107 PHE A CA 1
ATOM 819 C C . PHE A 1 107 ? -9.098 0.056 4.733 1.00 77.50 107 PHE A C 1
ATOM 821 O O . PHE A 1 107 ? -8.292 -0.638 5.347 1.00 77.50 107 PHE A O 1
ATOM 828 N N . ASP A 1 108 ? -10.243 -0.435 4.249 1.00 78.12 108 ASP A N 1
ATOM 829 C CA . ASP A 1 108 ? -10.634 -1.845 4.385 1.00 78.12 108 ASP A CA 1
ATOM 830 C C . ASP A 1 108 ? -9.577 -2.785 3.777 1.00 78.12 108 ASP A C 1
ATOM 832 O O . ASP A 1 108 ? -9.193 -3.778 4.399 1.00 78.12 108 ASP A O 1
ATOM 836 N N . MET A 1 109 ? -9.044 -2.443 2.600 1.00 76.81 109 MET A N 1
ATOM 837 C CA . MET A 1 109 ? -8.004 -3.229 1.929 1.00 76.81 109 MET A CA 1
ATOM 838 C C . MET A 1 109 ? -6.673 -3.210 2.685 1.00 76.81 109 MET A C 1
ATOM 840 O O . MET A 1 109 ? -6.047 -4.255 2.859 1.00 76.81 109 MET A O 1
ATOM 844 N N . VAL A 1 110 ? -6.246 -2.050 3.190 1.00 81.06 110 VAL A N 1
ATOM 845 C CA . VAL A 1 110 ? -5.024 -1.929 4.004 1.00 81.06 110 VAL A CA 1
ATOM 846 C C . VAL A 1 110 ? -5.173 -2.677 5.336 1.00 81.06 110 VAL A C 1
ATOM 848 O O . VAL A 1 110 ? -4.229 -3.326 5.789 1.00 81.06 110 VAL A O 1
ATOM 851 N N . LEU A 1 111 ? -6.364 -2.666 5.943 1.00 84.12 111 LEU A N 1
ATOM 852 C CA . LEU A 1 111 ? -6.668 -3.472 7.127 1.00 84.12 111 LEU A CA 1
ATOM 853 C C . LEU A 1 111 ? -6.604 -4.969 6.826 1.00 84.12 111 LEU A C 1
ATOM 855 O O . LEU A 1 111 ? -6.007 -5.720 7.598 1.00 84.12 111 LEU A O 1
ATOM 859 N N . LEU A 1 112 ? -7.197 -5.410 5.716 1.00 84.69 112 LEU A N 1
ATOM 860 C CA . LEU A 1 112 ? -7.148 -6.805 5.290 1.00 84.69 112 LEU A CA 1
ATOM 861 C C . LEU A 1 112 ? -5.707 -7.256 5.028 1.00 84.69 112 LEU A C 1
ATOM 863 O O . LEU A 1 112 ? -5.295 -8.312 5.515 1.00 84.69 112 LEU A O 1
ATOM 867 N N . TRP A 1 113 ? -4.927 -6.421 4.341 1.00 88.00 113 TRP A N 1
ATOM 868 C CA . TRP A 1 113 ? -3.503 -6.637 4.122 1.00 88.00 113 TRP A CA 1
ATOM 869 C C . TRP A 1 113 ? -2.754 -6.777 5.450 1.00 88.00 113 TRP A C 1
ATOM 871 O O . TRP A 1 113 ? -2.044 -7.760 5.645 1.00 88.00 113 TRP A O 1
ATOM 881 N N . ALA A 1 114 ? -2.974 -5.877 6.413 1.00 86.38 114 ALA A N 1
ATOM 882 C CA . ALA A 1 114 ? -2.307 -5.935 7.713 1.00 86.38 114 ALA A CA 1
ATOM 883 C C . ALA A 1 114 ? -2.649 -7.212 8.499 1.00 86.38 114 ALA A C 1
ATOM 885 O O . ALA A 1 114 ? -1.762 -7.837 9.081 1.00 86.38 114 ALA A O 1
ATOM 886 N N . LYS A 1 115 ? -3.909 -7.667 8.453 1.00 87.44 115 LYS A N 1
ATOM 887 C CA . LYS A 1 115 ? -4.313 -8.959 9.036 1.00 87.44 115 LYS A CA 1
ATOM 888 C C . LYS A 1 115 ? -3.607 -10.132 8.363 1.00 87.44 115 LYS A C 1
ATOM 890 O O . LYS A 1 115 ? -3.209 -11.081 9.038 1.00 87.44 115 LYS A O 1
ATOM 895 N N . ASN A 1 116 ? -3.460 -10.088 7.040 1.00 87.12 116 ASN A N 1
ATOM 896 C CA . ASN A 1 116 ? -2.731 -11.113 6.303 1.00 87.12 116 ASN A CA 1
ATOM 897 C C . ASN A 1 116 ? -1.241 -11.115 6.679 1.00 87.12 116 ASN A C 1
ATOM 899 O O . ASN A 1 116 ? -0.674 -12.175 6.928 1.00 87.12 116 ASN A O 1
ATOM 903 N N . GLN A 1 117 ? -0.630 -9.938 6.819 1.00 85.50 117 GLN A N 1
ATOM 904 C CA . GLN A 1 117 ? 0.760 -9.807 7.258 1.00 85.50 117 GLN A CA 1
ATOM 905 C C . GLN A 1 117 ? 0.974 -10.311 8.688 1.00 85.50 117 GLN A C 1
ATOM 907 O O . GLN A 1 117 ? 1.949 -11.020 8.920 1.00 85.50 117 GLN A O 1
ATOM 912 N N . CYS A 1 118 ? 0.047 -10.054 9.622 1.00 87.19 118 CYS A N 1
ATOM 913 C CA . CYS A 1 118 ? 0.081 -10.672 10.954 1.00 87.19 118 CYS A CA 1
ATOM 914 C C . CYS A 1 118 ? 0.179 -12.200 10.850 1.00 87.19 118 CYS A C 1
ATOM 916 O O . CYS A 1 118 ? 1.043 -12.805 11.475 1.00 87.19 118 CYS A O 1
ATOM 918 N N . LYS A 1 119 ? -0.664 -12.825 10.015 1.00 87.56 119 LYS A N 1
ATOM 919 C CA . LYS A 1 119 ? -0.665 -14.284 9.820 1.00 87.56 119 LYS A CA 1
ATOM 920 C C . LYS A 1 119 ? 0.639 -14.790 9.209 1.00 87.56 119 LYS A C 1
ATOM 922 O O . LYS A 1 119 ? 1.168 -15.792 9.678 1.00 87.56 119 LYS A O 1
ATOM 927 N N . LEU A 1 120 ? 1.157 -14.106 8.187 1.00 86.25 120 LEU A N 1
ATOM 928 C CA . LEU A 1 120 ? 2.421 -14.464 7.532 1.00 86.25 120 LEU A CA 1
ATOM 929 C C . LEU A 1 120 ? 3.624 -14.341 8.475 1.00 86.25 120 LEU A C 1
ATOM 931 O O . LEU A 1 120 ? 4.572 -15.110 8.354 1.00 86.25 120 LEU A O 1
ATOM 935 N N . GLN A 1 121 ? 3.574 -13.396 9.414 1.00 87.75 121 GLN A N 1
ATOM 936 C CA . GLN A 1 121 ? 4.611 -13.169 10.422 1.00 87.75 121 GLN A CA 1
ATOM 937 C C . GLN A 1 121 ? 4.385 -13.974 11.715 1.00 87.75 121 GLN A C 1
ATOM 939 O O . GLN A 1 121 ? 5.101 -13.761 12.691 1.00 87.75 121 GLN A O 1
ATOM 944 N N . GLU A 1 122 ? 3.393 -14.874 11.743 1.00 89.06 122 GLU A N 1
ATOM 945 C CA . GLU A 1 122 ? 2.996 -15.658 12.925 1.00 89.06 122 GLU A CA 1
ATOM 946 C C . GLU A 1 122 ? 2.665 -14.794 14.162 1.00 89.06 122 GLU A C 1
ATOM 948 O O . GLU A 1 122 ? 2.804 -15.217 15.312 1.00 89.06 122 GLU A O 1
ATOM 953 N N . LEU A 1 123 ? 2.199 -13.567 13.930 1.00 89.31 123 LEU A N 1
ATOM 954 C CA . LEU A 1 123 ? 1.760 -12.636 14.959 1.00 89.31 123 LEU A CA 1
ATOM 955 C C . LEU A 1 123 ? 0.271 -12.828 15.252 1.00 89.31 123 LEU A C 1
ATOM 957 O O . LEU A 1 123 ? -0.556 -13.022 14.360 1.00 89.31 123 LEU A O 1
ATOM 961 N N . GLU A 1 124 ? -0.096 -12.707 16.525 1.00 88.50 124 GLU A N 1
ATOM 962 C CA . GLU A 1 124 ? -1.499 -12.649 16.928 1.00 88.50 124 GLU A CA 1
ATOM 963 C C . GLU A 1 124 ? -2.159 -11.372 16.378 1.00 88.50 124 GLU A C 1
ATOM 965 O O . GLU A 1 124 ? -1.596 -10.280 16.500 1.00 88.50 124 GLU A O 1
ATOM 970 N N . GLU A 1 125 ? -3.365 -11.491 15.810 1.00 88.00 125 GLU A N 1
ATOM 971 C CA . GLU A 1 125 ? -4.184 -10.356 15.356 1.00 88.00 125 GLU A CA 1
ATOM 972 C C . GLU A 1 125 ? -4.741 -9.585 16.567 1.00 88.00 125 GLU A C 1
ATOM 974 O O . GLU A 1 125 ? -5.915 -9.681 16.919 1.00 88.00 125 GLU A O 1
ATOM 979 N N . ASN A 1 126 ? -3.873 -8.832 17.241 1.00 86.50 126 ASN A N 1
ATOM 980 C CA . ASN A 1 126 ? -4.229 -7.959 18.353 1.00 86.50 126 ASN A CA 1
ATOM 981 C C . ASN A 1 126 ? -3.990 -6.478 17.986 1.00 86.50 126 ASN A C 1
ATOM 983 O O . ASN A 1 126 ? -3.226 -6.181 17.060 1.00 86.50 126 ASN A O 1
ATOM 987 N N . PRO A 1 127 ? -4.614 -5.518 18.700 1.00 83.75 127 PRO A N 1
ATOM 988 C CA . PRO A 1 127 ? -4.517 -4.097 18.359 1.00 83.75 127 PRO A CA 1
ATOM 989 C C . PRO A 1 127 ? -3.087 -3.552 18.334 1.00 83.75 127 PRO A C 1
ATOM 991 O O . PRO A 1 127 ? -2.806 -2.610 17.598 1.00 83.75 127 PRO A O 1
ATOM 994 N N . LYS A 1 128 ? -2.178 -4.131 19.126 1.00 87.56 128 LYS A N 1
ATOM 995 C CA . LYS A 1 128 ? -0.778 -3.708 19.170 1.00 87.56 128 LYS A CA 1
ATOM 996 C C . LYS A 1 128 ? -0.058 -4.087 17.874 1.00 87.56 128 LYS A C 1
ATOM 998 O O . LYS A 1 128 ? 0.482 -3.206 17.217 1.00 87.56 128 LYS A O 1
ATOM 1003 N N . ASN A 1 129 ? -0.109 -5.361 17.494 1.00 86.69 129 ASN A N 1
ATOM 1004 C CA . ASN A 1 129 ? 0.559 -5.878 16.297 1.00 86.69 129 ASN A CA 1
ATOM 1005 C C . ASN A 1 129 ? -0.028 -5.260 15.020 1.00 86.69 129 ASN A C 1
ATOM 1007 O O . ASN A 1 129 ? 0.705 -4.835 14.132 1.00 86.69 129 ASN A O 1
ATOM 1011 N N . MET A 1 130 ? -1.357 -5.124 14.968 1.00 85.75 130 MET A N 1
ATOM 1012 C CA . MET A 1 130 ? -2.039 -4.436 13.871 1.00 85.75 130 MET A CA 1
ATOM 1013 C C . MET A 1 130 ? -1.591 -2.978 13.756 1.00 85.75 130 MET A C 1
ATOM 1015 O O . MET A 1 130 ? -1.322 -2.511 12.654 1.00 85.75 130 MET A O 1
ATOM 1019 N N . LYS A 1 131 ? -1.476 -2.257 14.880 1.00 86.38 131 LYS A N 1
ATOM 1020 C CA . LYS A 1 131 ? -0.993 -0.874 14.876 1.00 86.38 131 LYS A CA 1
ATOM 1021 C C . LYS A 1 131 ? 0.443 -0.781 14.363 1.00 86.38 131 LYS A C 1
ATOM 1023 O O . LYS A 1 131 ? 0.699 0.091 13.546 1.00 86.38 131 LYS A O 1
ATOM 1028 N N . GLU A 1 132 ? 1.339 -1.661 14.807 1.00 88.31 132 GLU A N 1
ATOM 1029 C CA . GLU A 1 132 ? 2.738 -1.681 14.351 1.00 88.31 132 GLU A CA 1
ATOM 1030 C C . GLU A 1 132 ? 2.842 -1.928 12.835 1.00 88.31 132 GLU A C 1
ATOM 1032 O O . GLU A 1 132 ? 3.592 -1.237 12.151 1.00 88.31 132 GLU A O 1
ATOM 1037 N N . ILE A 1 133 ? 2.040 -2.846 12.284 1.00 87.50 133 ILE A N 1
ATOM 1038 C CA . ILE A 1 133 ? 2.014 -3.120 10.836 1.00 87.50 133 ILE A CA 1
ATOM 1039 C C . ILE A 1 133 ? 1.387 -1.967 10.044 1.00 87.50 133 ILE A C 1
ATOM 1041 O O . ILE A 1 133 ? 1.841 -1.659 8.945 1.00 87.50 133 ILE A O 1
ATOM 1045 N N . LEU A 1 134 ? 0.343 -1.326 10.576 1.00 85.44 134 LEU A N 1
ATOM 1046 C CA . LEU A 1 134 ? -0.376 -0.246 9.894 1.00 85.44 134 LEU A CA 1
ATOM 1047 C C . LEU A 1 134 ? 0.339 1.105 9.974 1.00 85.44 134 LEU A C 1
ATOM 1049 O O . LEU A 1 134 ? 0.121 1.953 9.109 1.00 85.44 134 LEU A O 1
ATOM 1053 N N . GLU A 1 135 ? 1.167 1.323 10.997 1.00 85.19 135 GLU A N 1
ATOM 1054 C CA . GLU A 1 135 ? 1.813 2.605 11.306 1.00 85.19 135 GLU A CA 1
ATOM 1055 C C . GLU A 1 135 ? 2.465 3.300 10.095 1.00 85.19 135 GLU A C 1
ATOM 1057 O O . GLU A 1 135 ? 2.226 4.499 9.927 1.00 85.19 135 GLU A O 1
ATOM 1062 N N . PRO A 1 136 ? 3.192 2.607 9.194 1.00 82.94 136 PRO A N 1
ATOM 1063 C CA . PRO A 1 136 ? 3.795 3.237 8.017 1.00 82.94 136 PRO A CA 1
ATOM 1064 C C . PRO A 1 136 ? 2.779 3.779 7.001 1.00 82.94 136 PRO A C 1
ATOM 1066 O O . PRO A 1 136 ? 3.103 4.685 6.232 1.00 82.94 136 PRO A O 1
ATOM 1069 N N . PHE A 1 137 ? 1.562 3.229 6.989 1.00 80.50 137 PHE A N 1
ATOM 1070 C CA . PHE A 1 137 ? 0.516 3.525 6.010 1.00 80.50 137 PHE A CA 1
ATOM 1071 C C . PHE A 1 137 ? -0.471 4.585 6.508 1.00 80.50 137 PHE A C 1
ATOM 1073 O O . PHE A 1 137 ? -0.982 5.353 5.700 1.00 80.50 137 PHE A O 1
ATOM 1080 N N . LEU A 1 138 ? -0.705 4.676 7.825 1.00 78.94 138 LEU A N 1
ATOM 1081 C CA . LEU A 1 138 ? -1.674 5.608 8.425 1.00 78.94 138 LEU A CA 1
ATOM 1082 C C . LEU A 1 138 ? -1.517 7.080 7.994 1.00 78.94 138 LEU A C 1
ATOM 1084 O O . LEU A 1 138 ? -2.551 7.716 7.791 1.00 78.94 138 LEU A O 1
ATOM 1088 N N . PRO A 1 139 ? -0.299 7.645 7.830 1.00 80.31 139 PRO A N 1
ATOM 1089 C CA . PRO A 1 139 ? -0.140 9.023 7.360 1.00 80.31 139 PRO A CA 1
ATOM 1090 C C . PRO A 1 139 ? -0.730 9.272 5.967 1.00 80.31 139 PRO A C 1
ATOM 1092 O O . PRO A 1 139 ? -1.149 10.389 5.692 1.00 80.31 139 PRO A O 1
ATOM 1095 N N . TRP A 1 140 ? -0.795 8.228 5.135 1.00 72.38 140 TRP A N 1
ATOM 1096 C CA . TRP A 1 140 ? -1.219 8.285 3.734 1.00 72.38 140 TRP A CA 1
ATOM 1097 C C . TRP A 1 140 ? -2.722 8.018 3.555 1.00 72.38 140 TRP A C 1
ATOM 1099 O O . TRP A 1 140 ? -3.222 8.037 2.433 1.00 72.38 140 TRP A O 1
ATOM 1109 N N . ILE A 1 141 ? -3.451 7.759 4.649 1.00 74.06 141 ILE A N 1
ATOM 1110 C CA . ILE A 1 141 ? -4.889 7.465 4.643 1.00 74.06 141 ILE A CA 1
ATOM 1111 C C . ILE A 1 141 ? -5.676 8.706 5.071 1.00 74.06 141 ILE A C 1
ATOM 1113 O O . ILE A 1 141 ? -5.495 9.262 6.158 1.00 74.06 141 ILE A O 1
ATOM 1117 N N . ARG A 1 142 ? -6.626 9.133 4.237 1.00 71.38 142 ARG A N 1
ATOM 1118 C CA . ARG A 1 142 ? -7.412 10.360 4.433 1.00 71.38 142 ARG A CA 1
ATOM 1119 C C . ARG A 1 142 ? -8.643 10.122 5.305 1.00 71.38 142 ARG A C 1
ATOM 1121 O O . ARG A 1 142 ? -9.775 10.311 4.855 1.00 71.38 142 ARG A O 1
ATOM 1128 N N . PHE A 1 143 ? -8.438 9.802 6.583 1.00 67.44 143 PHE A N 1
ATOM 1129 C CA . PHE A 1 143 ? -9.515 9.638 7.578 1.00 67.44 143 PHE A CA 1
ATOM 1130 C C . PHE A 1 143 ? -10.608 10.732 7.553 1.00 67.44 143 PHE A C 1
ATOM 1132 O O . PHE A 1 143 ? -11.779 10.374 7.657 1.00 67.44 143 PHE A O 1
ATOM 1139 N N . PRO A 1 144 ? -10.310 12.037 7.343 1.00 64.25 144 PRO A N 1
ATOM 1140 C CA . PRO A 1 144 ? -11.344 13.080 7.282 1.00 64.25 144 PRO A CA 1
ATOM 1141 C C . PRO A 1 144 ? -12.327 12.957 6.108 1.00 64.25 144 PRO A C 1
ATOM 1143 O O . PRO A 1 144 ? -13.368 13.607 6.116 1.00 64.25 144 PRO A O 1
ATOM 1146 N N . THR A 1 145 ? -11.989 12.174 5.080 1.00 62.59 145 THR A N 1
ATOM 1147 C CA . THR A 1 145 ? -12.873 11.908 3.933 1.00 62.59 145 THR A CA 1
ATOM 1148 C C . THR A 1 145 ? -13.811 10.722 4.171 1.00 62.59 145 THR A C 1
ATOM 1150 O O . THR A 1 145 ? -14.745 10.515 3.396 1.00 62.59 145 THR A O 1
ATOM 1153 N N . MET A 1 146 ? -13.596 9.963 5.250 1.00 68.69 146 MET A N 1
ATOM 1154 C CA . MET A 1 146 ? -14.456 8.859 5.670 1.00 68.69 146 MET A CA 1
ATOM 1155 C C . MET A 1 146 ? -15.565 9.357 6.599 1.00 68.69 146 MET A C 1
ATOM 1157 O O . MET A 1 146 ? -15.410 10.353 7.307 1.00 68.69 146 MET A O 1
ATOM 1161 N N . THR A 1 147 ? -16.699 8.656 6.622 1.00 70.44 147 THR A N 1
ATOM 1162 C CA . THR A 1 147 ? -17.801 9.023 7.516 1.00 70.44 147 THR A CA 1
ATOM 1163 C C . THR A 1 147 ? -17.500 8.626 8.961 1.00 70.44 147 THR A C 1
ATOM 1165 O O . THR A 1 147 ? -16.862 7.605 9.233 1.00 70.44 147 THR A O 1
ATOM 1168 N N . VAL A 1 148 ? -17.999 9.413 9.916 1.00 70.19 148 VAL A N 1
ATOM 1169 C CA . VAL A 1 148 ? -17.847 9.122 11.352 1.00 70.19 148 VAL A CA 1
ATOM 1170 C C . VAL A 1 148 ? -18.528 7.792 11.706 1.00 70.19 148 VAL A C 1
ATOM 1172 O O . VAL A 1 148 ? -18.018 7.023 12.520 1.00 70.19 148 VAL A O 1
ATOM 1175 N N . GLU A 1 149 ? -19.642 7.463 11.047 1.00 74.12 149 GLU A N 1
ATOM 1176 C CA . GLU A 1 149 ? -20.358 6.193 11.222 1.00 74.12 149 GLU A CA 1
ATOM 1177 C C . GLU A 1 149 ? -19.555 4.980 10.743 1.00 74.12 149 GLU A C 1
ATOM 1179 O O . GLU A 1 149 ? -19.769 3.874 11.233 1.00 74.12 149 GLU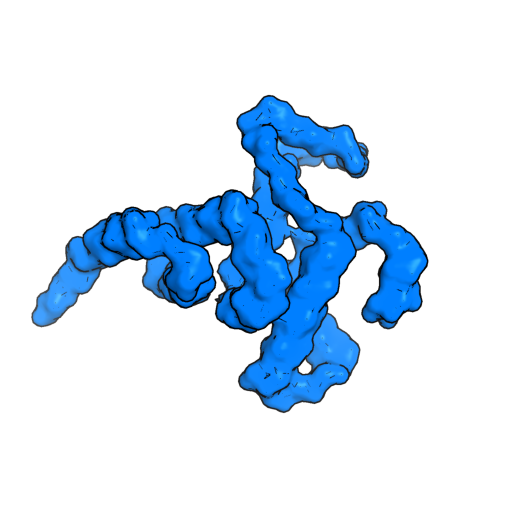 A O 1
ATOM 1184 N N . TYR A 1 150 ? -18.666 5.160 9.765 1.00 73.88 150 TYR A N 1
ATOM 1185 C CA . TYR A 1 150 ? -17.764 4.108 9.312 1.00 73.88 150 TYR A CA 1
ATOM 1186 C C . TYR A 1 150 ? -16.604 3.942 10.300 1.00 73.88 150 TYR A C 1
ATOM 1188 O O . TYR A 1 150 ? -16.365 2.839 10.785 1.00 73.88 150 TYR A O 1
ATOM 1196 N N . LEU A 1 151 ? -15.960 5.045 10.696 1.00 70.00 151 LEU A N 1
ATOM 1197 C CA . LEU A 1 151 ? -14.825 5.009 11.624 1.00 70.00 151 LEU A CA 1
ATOM 1198 C C . LEU A 1 151 ? -15.187 4.411 12.988 1.00 70.00 151 LEU A C 1
ATOM 1200 O O . LEU A 1 151 ? -14.422 3.624 13.527 1.00 70.00 151 LEU A O 1
ATOM 1204 N N . THR A 1 152 ? -16.377 4.712 13.510 1.00 71.00 152 THR A N 1
ATOM 1205 C CA . THR A 1 152 ? -16.874 4.159 14.787 1.00 71.00 152 THR A CA 1
ATOM 1206 C C . THR A 1 152 ? -17.225 2.669 14.745 1.00 71.00 152 THR A C 1
ATOM 1208 O O . THR A 1 152 ? -17.454 2.074 15.794 1.00 71.00 152 THR A O 1
ATOM 1211 N N . LYS A 1 153 ? -17.318 2.063 13.556 1.00 73.81 153 LYS A N 1
ATOM 1212 C CA . LYS A 1 153 ? -17.553 0.619 13.390 1.00 73.81 153 LYS A CA 1
ATOM 1213 C C . LYS A 1 153 ? -16.268 -0.178 13.199 1.00 73.81 153 LYS A C 1
ATOM 1215 O O . LYS A 1 153 ? -16.276 -1.379 13.453 1.00 73.81 153 LYS A O 1
ATOM 1220 N N . VAL A 1 154 ? -15.228 0.464 12.673 1.00 67.69 154 VAL A N 1
ATOM 1221 C CA . VAL A 1 154 ? -13.983 -0.192 12.251 1.00 67.69 154 VAL A CA 1
ATOM 1222 C C . VAL A 1 154 ? -12.868 -0.032 13.291 1.00 67.69 154 VAL A C 1
ATOM 1224 O O . VAL A 1 154 ? -12.034 -0.929 13.410 1.00 67.69 154 VAL A O 1
ATOM 1227 N N . VAL A 1 155 ? -12.865 1.075 14.045 1.00 59.41 155 VAL A N 1
ATOM 1228 C CA . VAL A 1 155 ? -11.931 1.373 15.152 1.00 59.41 155 VAL A CA 1
ATOM 1229 C C . VAL A 1 155 ? -12.567 1.024 16.492 1.00 59.41 155 VAL A C 1
ATOM 1231 O O . VAL A 1 155 ? -11.853 0.439 17.336 1.00 59.41 155 VAL A O 1
#

pLDDT: mean 70.23, std 16.33, range [29.8, 89.31]

Sequence (155 aa):
MYDVASLIPLVETFLINNLTSENVVVVANSASFFPDSNISKETVDFIIKKSDILKSEAEFCELNADVLLEVLKCEEGNLICHPNNIGPNVKCLTCNKQASFPESQLFDMVLLWAKNQCKLQELEENPKNMKEILEPFLPWIRFPTMTVEYLTKVV

Foldseek 3Di:
DDPCVVCVVVVLVVCLVPDDLVCLQVQCQCCVVVVPGCSVVSSLVVCQVPVVSVVDLVSLLSHDPVSLLVNLVVVVVLVPPDDDDDDDDDDRPPPPRDRPDQLLVVVVSLLSSLVSVCVVVVHDPDPVSSCVSCVSPVVSRDPVSDDPVSVVVPD

Secondary structure (DSSP, 8-state):
---GGGTHHHHHHHHHHT--TTTHHHHHHHHTT-TTSTHHHHHHHHHHHTGGGGG-HHHHHTS-HHHHHHHHHHHHTTT-S-S----S----TTT----SS-HHHHHHHHHHHHHHHHHHTT----HHHHHHHHTTTGGGS-GGGS-HHHHHHH-

Radius of gyration: 17.44 Å; chains: 1; bounding box: 53×41×41 Å